Protein AF-A0A8S9YGP5-F1 (afdb_monomer_lite)

pLDDT: mean 83.68, std 12.13, range [40.38, 97.5]

Foldseek 3Di:
DVVVVVVVVVVVVVLVVLCVVVPPVDPDSDLQDEPDPDDDDPVVVVVVVVVCVVVVVVVVVVVVVVVVCCVPDCCV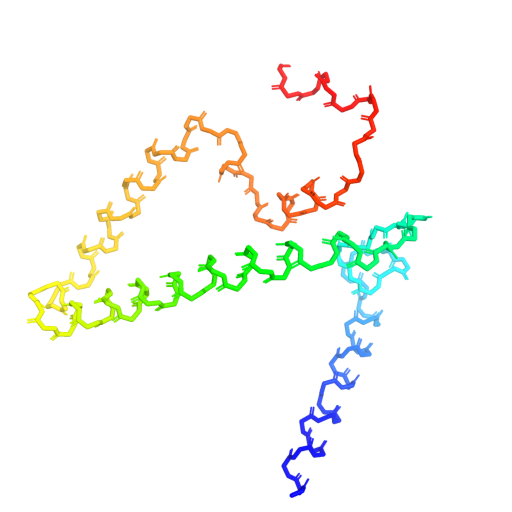VCVPVVVVVVVVVLCVVQVVPPLSPDDPSVSVNVVSYDDDPPPPPPPD

Organism: NCBI:txid59628

Radius of gyration: 21.07 Å; chains: 1; bounding box: 49×36×48 Å

InterPro domains:
  IPR001807 Chloride channel [PF00654] (3-113)
  IPR014743 Chloride channel, core [SSF81340] (2-117)

Sequence (124 aa):
MKTMFRSFFCAMVSAKVLHMLNPYGSDTMIMFSVDYKAQWDVVELFPLALLGGIFGTIFNRAYLYICHLRKSTWLGHHPVREVFVVATVTALVSSPHAYLRMNTSALIKLLVSPCSPVDDKSIW

Secondary structure (DSSP, 8-state):
-HHHHHHHHHHHHHHHHHHHH-TTSSS-SSTT-----PPPPHHHHHHHHHHHHHHHHHHHHHHHHHHHHHHHSGGGG-HHHHHHHHHHHHHHHHTT-HHHHS-HHHHHHHHHSPPPTTGGGS--

Structure (mmCIF, N/CA/C/O backbone):
data_AF-A0A8S9YGP5-F1
#
_entry.id   AF-A0A8S9YGP5-F1
#
loop_
_atom_site.group_PDB
_atom_site.id
_atom_site.type_symbol
_atom_site.label_atom_id
_atom_site.label_alt_id
_atom_site.label_comp_id
_atom_site.label_asym_id
_atom_site.label_entity_id
_atom_site.label_seq_id
_atom_site.pdbx_PDB_ins_code
_atom_site.Cartn_x
_atom_site.Cartn_y
_atom_site.Cartn_z
_atom_site.occupancy
_atom_site.B_iso_or_equiv
_atom_site.auth_seq_id
_atom_site.auth_comp_id
_atom_site.auth_asym_id
_atom_site.auth_atom_id
_atom_site.pdbx_PDB_model_num
ATOM 1 N N . MET A 1 1 ? 9.909 -21.670 19.335 1.00 62.31 1 MET A N 1
ATOM 2 C CA . MET A 1 1 ? 10.642 -22.186 18.149 1.00 62.31 1 MET A CA 1
ATOM 3 C C . MET A 1 1 ? 9.844 -23.184 17.306 1.00 62.31 1 MET A C 1
ATOM 5 O O . MET A 1 1 ? 9.923 -23.113 16.088 1.00 62.31 1 MET A O 1
ATOM 9 N N . LYS A 1 2 ? 9.024 -24.066 17.903 1.00 75.50 2 LYS A N 1
ATOM 10 C CA . LYS A 1 2 ? 8.215 -25.053 17.155 1.00 75.50 2 LYS A CA 1
ATOM 11 C C . LYS A 1 2 ? 7.227 -24.432 16.146 1.00 75.50 2 LYS A C 1
ATOM 13 O O . LYS A 1 2 ? 6.939 -25.042 15.125 1.00 75.50 2 LYS A O 1
ATOM 18 N N . THR A 1 3 ? 6.728 -23.223 16.409 1.00 90.75 3 THR A N 1
ATOM 19 C CA . THR A 1 3 ? 5.783 -22.501 15.538 1.00 90.75 3 THR A CA 1
ATOM 20 C C . THR A 1 3 ? 6.449 -21.862 14.316 1.00 90.75 3 THR A C 1
ATOM 22 O O . THR A 1 3 ? 5.956 -22.053 13.212 1.00 90.75 3 THR A O 1
ATOM 25 N N . MET A 1 4 ? 7.597 -21.188 14.478 1.00 93.94 4 MET A N 1
ATOM 26 C CA . MET A 1 4 ? 8.321 -20.563 13.356 1.00 93.94 4 MET A CA 1
ATOM 27 C C . MET A 1 4 ? 8.759 -21.585 12.305 1.00 93.94 4 MET A C 1
ATOM 29 O O . MET A 1 4 ? 8.589 -21.350 11.112 1.00 93.94 4 MET A O 1
ATOM 33 N N . PHE A 1 5 ? 9.248 -22.748 12.748 1.00 95.31 5 PHE A N 1
ATOM 34 C CA . PHE A 1 5 ? 9.656 -23.823 11.846 1.00 95.31 5 PHE A CA 1
ATOM 35 C C . PHE A 1 5 ? 8.470 -24.300 10.997 1.00 95.31 5 PHE A C 1
ATOM 37 O O . PHE A 1 5 ? 8.560 -24.311 9.779 1.00 95.31 5 PHE A O 1
ATOM 44 N N . ARG A 1 6 ? 7.307 -24.587 11.598 1.00 92.81 6 ARG A N 1
ATOM 45 C CA . ARG A 1 6 ? 6.117 -25.036 10.844 1.00 92.81 6 ARG A CA 1
ATOM 46 C C . ARG A 1 6 ? 5.684 -24.032 9.767 1.00 92.81 6 ARG A C 1
ATOM 48 O O . ARG A 1 6 ? 5.353 -24.458 8.663 1.00 92.81 6 ARG A O 1
ATOM 55 N N . SER A 1 7 ? 5.736 -22.729 10.054 1.00 96.19 7 SER A N 1
ATOM 56 C CA . SER A 1 7 ? 5.430 -21.691 9.059 1.00 96.19 7 SER A CA 1
ATOM 57 C C . SER A 1 7 ? 6.471 -21.625 7.941 1.00 96.19 7 SER A C 1
ATOM 59 O O . SER A 1 7 ? 6.096 -21.464 6.783 1.00 96.19 7 SER A O 1
ATOM 61 N N . PHE A 1 8 ? 7.756 -21.815 8.258 1.00 95.38 8 PHE A N 1
ATOM 62 C CA . PHE A 1 8 ? 8.822 -21.871 7.256 1.00 95.38 8 PHE A CA 1
ATOM 63 C C . PHE A 1 8 ? 8.636 -23.045 6.281 1.00 95.38 8 PHE A C 1
ATOM 65 O O . PHE A 1 8 ? 8.661 -22.838 5.070 1.00 95.38 8 PHE A O 1
ATOM 72 N N . PHE A 1 9 ? 8.362 -24.257 6.785 1.00 95.44 9 PHE A N 1
ATOM 73 C CA . PHE A 1 9 ? 8.103 -25.417 5.915 1.00 95.44 9 PHE A CA 1
ATOM 74 C C . PHE A 1 9 ? 6.857 -25.223 5.062 1.00 95.44 9 PHE A C 1
ATOM 76 O O . PHE A 1 9 ? 6.884 -25.523 3.872 1.00 95.44 9 PHE A O 1
ATOM 83 N N . CYS A 1 10 ? 5.786 -24.682 5.642 1.00 95.25 10 CYS A N 1
ATOM 84 C CA . CYS A 1 10 ? 4.573 -24.375 4.894 1.00 95.25 10 CYS A CA 1
ATOM 85 C C . CYS A 1 10 ? 4.855 -23.395 3.739 1.00 95.25 10 CYS A C 1
ATOM 87 O O . CYS A 1 10 ? 4.472 -23.660 2.599 1.00 95.25 10 CYS A O 1
ATOM 89 N N . ALA A 1 11 ? 5.591 -22.310 4.006 1.00 95.88 11 ALA A N 1
ATOM 90 C CA . ALA A 1 11 ? 5.963 -21.329 2.988 1.00 95.88 11 ALA A CA 1
ATOM 91 C C . ALA A 1 11 ? 6.847 -21.938 1.886 1.00 95.88 11 ALA A C 1
ATOM 93 O O . ALA A 1 11 ? 6.598 -21.707 0.703 1.00 95.88 11 ALA A O 1
ATOM 94 N N . MET A 1 12 ? 7.834 -22.761 2.257 1.00 96.12 12 MET A N 1
ATOM 95 C CA . MET A 1 12 ? 8.718 -23.435 1.302 1.00 96.12 12 MET A CA 1
ATOM 96 C C . MET A 1 12 ? 7.948 -24.393 0.385 1.00 96.12 12 MET A C 1
ATOM 98 O O . MET A 1 12 ? 8.156 -24.385 -0.829 1.00 96.12 12 MET A O 1
ATOM 102 N N . VAL A 1 13 ? 7.035 -25.191 0.948 1.00 96.19 13 VAL A N 1
ATOM 103 C CA . VAL A 1 13 ? 6.190 -26.111 0.174 1.00 96.19 13 VAL A CA 1
ATOM 104 C C . VAL A 1 13 ? 5.263 -25.331 -0.759 1.00 96.19 13 VAL A C 1
ATOM 106 O O . VAL A 1 13 ? 5.214 -25.643 -1.945 1.00 96.19 13 VAL A O 1
ATOM 109 N N . SER A 1 14 ? 4.601 -24.279 -0.268 1.00 93.94 14 SER A N 1
ATOM 110 C CA . SER A 1 14 ? 3.735 -23.414 -1.085 1.00 93.94 14 SER A CA 1
ATOM 111 C C . SER A 1 14 ? 4.481 -22.814 -2.284 1.00 93.94 14 SER A C 1
ATOM 113 O O . SER A 1 14 ? 4.014 -22.913 -3.419 1.00 93.94 14 SER A O 1
ATOM 115 N N . ALA A 1 15 ? 5.691 -22.286 -2.065 1.00 92.12 15 ALA A N 1
ATOM 116 C CA . ALA A 1 15 ? 6.519 -21.728 -3.135 1.00 92.12 15 ALA A CA 1
ATOM 117 C C . ALA A 1 15 ? 6.896 -22.777 -4.196 1.00 92.12 15 ALA A C 1
ATOM 119 O O . ALA A 1 15 ? 6.859 -22.497 -5.395 1.00 92.12 15 ALA A O 1
ATOM 120 N N . LYS A 1 16 ? 7.227 -24.007 -3.779 1.00 90.56 16 LYS A N 1
ATOM 121 C CA . LYS A 1 16 ? 7.541 -25.099 -4.713 1.00 90.56 16 LYS A CA 1
ATOM 122 C C . LYS A 1 16 ? 6.322 -25.557 -5.503 1.00 90.56 16 LYS A C 1
ATOM 124 O O . LYS A 1 16 ? 6.441 -25.752 -6.708 1.00 90.56 16 LYS A O 1
ATOM 129 N N . VAL A 1 17 ? 5.164 -25.677 -4.856 1.00 92.69 17 VAL A N 1
ATOM 130 C CA . VAL A 1 17 ? 3.905 -26.015 -5.534 1.00 92.69 17 VAL A CA 1
ATOM 131 C C . VAL A 1 17 ? 3.554 -24.949 -6.572 1.00 92.69 17 VAL A C 1
ATOM 133 O O . VAL A 1 17 ? 3.242 -25.294 -7.707 1.00 92.69 17 VAL A O 1
ATOM 136 N N . LEU A 1 18 ? 3.680 -23.663 -6.234 1.00 89.94 18 LEU A N 1
ATOM 137 C CA . LEU A 1 18 ? 3.418 -22.570 -7.174 1.00 89.94 18 LEU A CA 1
ATOM 138 C C . LEU A 1 18 ? 4.345 -22.625 -8.398 1.00 89.94 18 LEU A C 1
ATOM 140 O O . LEU A 1 18 ? 3.890 -22.440 -9.524 1.00 89.94 18 LEU A O 1
ATOM 144 N N . HIS A 1 19 ? 5.625 -22.938 -8.185 1.00 85.94 19 HIS A N 1
ATOM 145 C CA . HIS A 1 19 ? 6.584 -23.121 -9.274 1.00 85.94 19 HIS A CA 1
ATOM 146 C C . HIS A 1 19 ? 6.254 -24.337 -10.153 1.00 85.94 19 HIS A C 1
ATOM 148 O O . HIS A 1 19 ? 6.465 -24.292 -11.359 1.00 85.94 19 HIS A O 1
ATOM 154 N N . MET A 1 20 ? 5.737 -25.425 -9.573 1.00 88.19 20 MET A N 1
ATOM 155 C CA . MET A 1 20 ?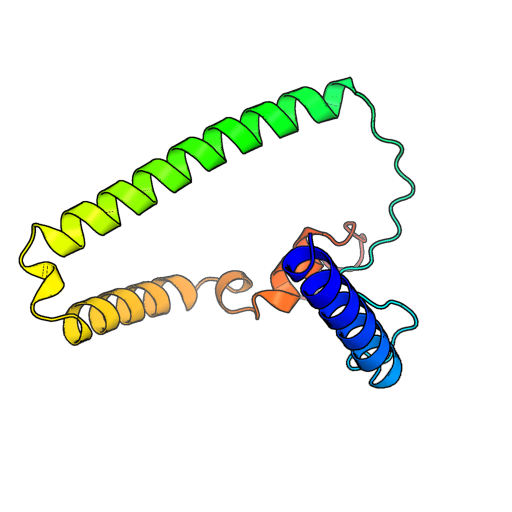 5.312 -26.606 -10.337 1.00 88.19 20 MET A CA 1
ATOM 156 C C . MET A 1 20 ? 4.060 -26.342 -11.176 1.00 88.19 20 MET A C 1
ATOM 158 O O . MET A 1 20 ? 3.962 -26.845 -12.289 1.00 88.19 20 MET A O 1
ATOM 162 N N . LEU A 1 21 ? 3.110 -25.559 -10.655 1.00 89.12 21 LEU A N 1
ATOM 163 C CA . LEU A 1 21 ? 1.876 -25.216 -11.367 1.00 89.12 21 LEU A CA 1
ATOM 164 C C . LEU A 1 21 ? 2.102 -24.222 -12.517 1.00 89.12 21 LEU A C 1
ATOM 166 O O . LEU A 1 21 ? 1.251 -24.138 -13.395 1.00 89.12 21 LEU A O 1
ATOM 170 N N . ASN A 1 22 ? 3.211 -23.472 -12.493 1.00 84.75 22 ASN A N 1
ATOM 171 C CA . ASN A 1 22 ? 3.577 -22.430 -13.458 1.00 84.75 22 ASN A CA 1
ATOM 172 C C . ASN A 1 22 ? 2.372 -21.611 -13.982 1.00 84.75 22 ASN A C 1
ATOM 174 O O . ASN A 1 22 ? 2.088 -21.617 -15.182 1.00 84.75 22 ASN A O 1
ATOM 178 N N . PRO A 1 23 ? 1.644 -20.889 -13.108 1.00 78.56 23 PRO A N 1
ATOM 179 C CA . PRO A 1 23 ? 0.410 -20.199 -13.496 1.00 78.56 23 PRO A CA 1
ATOM 180 C C . PRO A 1 23 ? 0.619 -19.074 -14.523 1.00 78.56 23 PRO A C 1
ATOM 182 O O . PRO A 1 23 ? -0.354 -18.593 -15.098 1.00 78.56 23 PRO A O 1
ATOM 185 N N . TYR A 1 24 ? 1.865 -18.644 -14.747 1.00 75.38 24 TYR A N 1
ATOM 186 C CA . TYR A 1 24 ? 2.211 -17.546 -15.652 1.00 75.38 24 TYR A CA 1
ATOM 187 C C . TYR A 1 24 ? 2.875 -18.012 -16.954 1.00 75.38 24 TYR A C 1
ATOM 189 O O . TYR A 1 24 ? 3.078 -17.192 -17.847 1.00 75.38 24 TYR A O 1
ATOM 197 N N . GLY A 1 25 ? 3.204 -19.303 -17.081 1.00 70.12 25 GLY A N 1
ATOM 198 C CA . GLY A 1 25 ? 3.871 -19.850 -18.265 1.00 70.12 25 GLY A CA 1
ATOM 199 C C . GLY A 1 25 ? 5.282 -19.297 -18.509 1.00 70.12 25 GLY A C 1
ATOM 200 O O . GLY A 1 25 ? 5.800 -19.444 -19.611 1.00 70.12 25 GLY A O 1
ATOM 201 N N . SER A 1 26 ? 5.898 -18.655 -17.513 1.00 67.50 26 SER A N 1
ATOM 202 C CA . SER A 1 26 ? 7.237 -18.061 -17.585 1.00 67.50 26 SER A CA 1
ATOM 203 C C . SER A 1 26 ? 8.229 -18.834 -16.712 1.00 67.50 26 SER A C 1
ATOM 205 O O . SER A 1 26 ? 7.841 -19.459 -15.731 1.00 67.50 26 SER A O 1
ATOM 207 N N . ASP A 1 27 ? 9.528 -18.747 -17.014 1.00 67.81 27 ASP A N 1
ATOM 208 C CA . ASP A 1 27 ? 10.604 -19.310 -16.170 1.00 67.81 27 ASP A CA 1
ATOM 209 C C . ASP A 1 27 ? 10.821 -18.526 -14.856 1.00 67.81 27 ASP A C 1
ATOM 211 O O . ASP A 1 27 ? 11.720 -18.814 -14.065 1.00 67.81 27 ASP A O 1
ATOM 215 N N . THR A 1 28 ? 9.995 -17.511 -14.601 1.00 67.19 28 THR A N 1
ATOM 216 C CA . THR A 1 28 ? 10.072 -16.631 -13.435 1.00 67.19 28 THR A CA 1
ATOM 217 C C . THR A 1 28 ? 8.943 -16.937 -12.451 1.00 67.19 28 THR A C 1
ATOM 219 O O . THR A 1 28 ? 7.763 -16.905 -12.786 1.00 67.19 28 THR A O 1
ATOM 222 N N . MET A 1 29 ? 9.302 -17.201 -11.189 1.00 67.69 29 MET A N 1
ATOM 223 C CA . MET A 1 29 ? 8.355 -17.571 -10.119 1.00 67.69 29 MET A CA 1
ATOM 224 C C . MET A 1 29 ? 7.411 -16.418 -9.706 1.00 67.69 29 MET A C 1
ATOM 226 O O . MET A 1 29 ? 6.416 -16.645 -9.019 1.00 67.69 29 MET A O 1
ATOM 230 N N . ILE A 1 30 ? 7.709 -15.177 -10.107 1.00 78.44 30 ILE A N 1
ATOM 231 C CA . ILE A 1 30 ? 6.968 -13.964 -9.734 1.00 78.44 30 ILE A CA 1
ATOM 232 C C . ILE A 1 30 ? 6.441 -13.222 -10.968 1.00 78.44 30 ILE A C 1
ATOM 234 O O . ILE A 1 30 ? 7.154 -13.020 -11.945 1.00 78.44 30 ILE A O 1
ATOM 238 N N . MET A 1 31 ? 5.201 -12.729 -10.882 1.00 75.56 31 MET A N 1
ATOM 239 C CA . MET A 1 31 ? 4.517 -12.023 -11.979 1.00 75.56 31 MET A CA 1
ATOM 240 C C . MET A 1 31 ? 5.175 -10.681 -12.372 1.00 75.56 31 MET A C 1
ATOM 242 O O . MET A 1 31 ? 4.906 -10.143 -13.444 1.00 75.56 31 MET A O 1
ATOM 246 N N . PHE A 1 32 ? 6.033 -10.143 -11.501 1.00 77.06 32 PHE A N 1
ATOM 247 C CA . PHE A 1 32 ? 6.663 -8.824 -11.615 1.00 77.06 32 PHE A CA 1
ATOM 248 C C . PHE A 1 32 ? 8.185 -8.902 -11.795 1.00 77.06 32 PHE A C 1
ATOM 250 O O . PHE A 1 32 ? 8.903 -8.017 -11.338 1.00 77.06 32 PHE A O 1
ATOM 257 N N . SER A 1 33 ? 8.702 -9.976 -12.396 1.00 75.75 33 SER A N 1
ATOM 258 C CA . SER A 1 33 ? 10.139 -10.073 -12.667 1.00 75.75 33 SER A CA 1
ATOM 259 C C . SER A 1 33 ? 10.558 -9.011 -13.685 1.00 75.75 33 SER A C 1
ATOM 261 O O . SER A 1 33 ? 10.048 -9.003 -14.804 1.00 75.75 33 SER A O 1
ATOM 263 N N . VAL A 1 34 ? 11.485 -8.136 -13.298 1.00 74.88 34 VAL A N 1
ATOM 264 C CA . VAL A 1 34 ? 12.094 -7.129 -14.173 1.00 74.88 34 VAL A CA 1
ATOM 265 C C . VAL A 1 34 ? 13.607 -7.245 -14.053 1.00 74.88 34 VAL A C 1
ATOM 267 O O . VAL A 1 34 ? 14.155 -7.180 -12.952 1.00 74.88 34 VAL A O 1
ATOM 270 N N . ASP A 1 35 ? 14.277 -7.421 -15.190 1.00 71.19 35 ASP A N 1
ATOM 271 C CA . ASP A 1 35 ? 15.735 -7.501 -15.271 1.00 71.19 35 ASP A CA 1
ATOM 272 C C . ASP A 1 35 ? 16.357 -6.105 -15.144 1.00 71.19 35 ASP A C 1
ATOM 274 O O . ASP A 1 35 ? 16.707 -5.445 -16.127 1.00 71.19 35 ASP A O 1
ATOM 278 N N . TYR A 1 36 ? 16.488 -5.632 -13.907 1.00 66.75 36 TYR A N 1
ATOM 279 C CA . TYR A 1 36 ? 17.188 -4.388 -13.610 1.00 66.75 36 TYR A CA 1
ATOM 280 C C . TYR A 1 36 ? 18.704 -4.598 -13.671 1.00 66.75 36 TYR A C 1
ATOM 282 O O . TYR A 1 36 ? 19.284 -5.290 -12.840 1.00 66.75 36 TYR A O 1
ATOM 290 N N . LYS A 1 37 ? 19.365 -3.950 -14.636 1.00 68.38 37 LYS A N 1
ATOM 291 C CA . LYS A 1 37 ? 20.839 -3.878 -14.722 1.00 68.38 37 LYS A CA 1
ATOM 292 C C . LYS A 1 37 ? 21.434 -2.649 -14.014 1.00 68.38 37 LYS A C 1
ATOM 294 O O . LYS A 1 37 ? 22.623 -2.386 -14.154 1.00 68.38 37 LYS A O 1
ATOM 299 N N . ALA A 1 38 ? 20.616 -1.881 -13.291 1.00 71.56 38 ALA A N 1
ATOM 300 C CA . ALA A 1 38 ? 21.044 -0.680 -12.579 1.00 71.56 38 ALA A CA 1
ATOM 301 C C . ALA A 1 38 ? 21.585 -1.032 -11.184 1.00 71.56 38 ALA A C 1
ATOM 303 O O . ALA A 1 38 ? 20.923 -1.725 -10.412 1.00 71.56 38 ALA A O 1
ATOM 304 N N . GLN A 1 39 ? 22.784 -0.544 -10.866 1.00 76.75 39 GLN A N 1
ATOM 305 C CA . GLN A 1 39 ? 23.391 -0.674 -9.544 1.00 76.75 39 GLN A CA 1
ATOM 306 C C . GLN A 1 39 ? 22.913 0.485 -8.660 1.00 76.75 39 GLN A C 1
ATOM 308 O O . GLN A 1 39 ? 23.071 1.641 -9.040 1.00 76.75 39 GLN A O 1
ATOM 313 N N . TRP A 1 40 ? 22.332 0.177 -7.498 1.00 80.00 40 TRP A N 1
ATOM 314 C CA . TRP A 1 40 ? 21.835 1.184 -6.556 1.00 80.00 40 TRP A CA 1
ATOM 315 C C . TRP A 1 40 ? 22.988 1.917 -5.874 1.00 80.00 40 TRP A C 1
ATOM 317 O O . TRP A 1 40 ? 23.886 1.275 -5.324 1.00 80.00 40 TRP A O 1
ATOM 327 N N . ASP A 1 41 ? 22.916 3.245 -5.845 1.00 82.88 41 ASP A N 1
ATOM 328 C CA . ASP A 1 41 ? 23.780 4.059 -4.997 1.00 82.88 41 ASP A CA 1
ATOM 329 C C . ASP A 1 41 ? 23.092 4.337 -3.648 1.00 82.88 41 ASP A C 1
ATOM 331 O O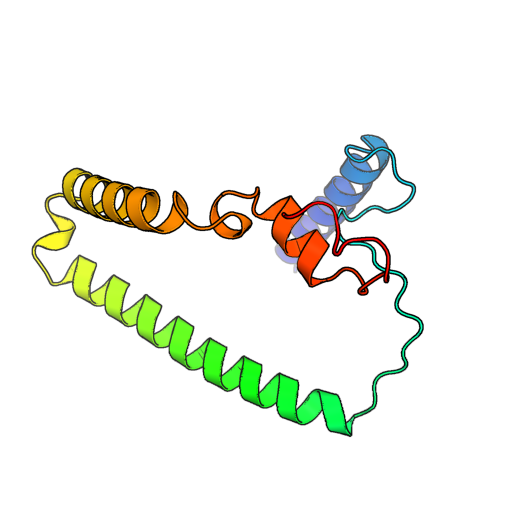 . ASP A 1 41 ? 21.880 4.565 -3.562 1.00 82.88 41 ASP A O 1
ATOM 335 N N . VAL A 1 42 ? 23.866 4.328 -2.563 1.00 82.12 42 VAL A N 1
ATOM 336 C CA . VAL A 1 42 ? 23.370 4.543 -1.192 1.00 82.12 42 VAL A CA 1
ATOM 337 C C . VAL A 1 42 ? 22.747 5.931 -1.013 1.00 82.12 42 VAL A C 1
ATOM 339 O O . VAL A 1 42 ? 21.882 6.118 -0.153 1.00 82.12 42 VAL A O 1
ATOM 342 N N . VAL A 1 43 ? 23.148 6.886 -1.856 1.00 86.19 43 VAL A N 1
ATOM 343 C CA . VAL A 1 43 ? 22.620 8.254 -1.892 1.00 86.19 43 VAL A CA 1
ATOM 344 C C . VAL A 1 43 ? 21.152 8.291 -2.331 1.00 86.19 43 VAL A C 1
ATOM 346 O O . VAL A 1 43 ? 20.407 9.135 -1.840 1.00 86.19 43 VAL A O 1
ATOM 349 N N . GLU A 1 44 ? 20.700 7.367 -3.184 1.00 86.69 44 GLU A N 1
ATOM 350 C CA . GLU A 1 44 ? 19.298 7.288 -3.631 1.00 86.69 44 GLU A CA 1
ATOM 351 C C . GLU A 1 44 ? 18.416 6.499 -2.655 1.00 86.69 44 GLU A C 1
ATOM 353 O O . GLU A 1 44 ? 17.230 6.797 -2.485 1.00 86.69 44 GLU A O 1
ATOM 358 N N . LEU A 1 45 ? 18.995 5.525 -1.946 1.00 88.31 45 LEU A N 1
ATOM 359 C CA . LEU A 1 45 ? 18.259 4.705 -0.983 1.00 88.31 45 LEU A CA 1
ATOM 360 C C . LEU A 1 45 ? 17.764 5.525 0.218 1.00 88.31 45 LEU A C 1
ATOM 362 O O . LEU A 1 45 ? 16.650 5.312 0.699 1.00 88.31 45 LEU A O 1
ATOM 366 N N . PHE A 1 46 ? 18.572 6.475 0.696 1.00 90.88 46 PHE A N 1
ATOM 367 C CA . PHE A 1 46 ? 18.233 7.304 1.853 1.00 90.88 46 PHE A CA 1
ATOM 368 C C . PHE A 1 46 ? 16.966 8.168 1.659 1.00 90.88 46 PHE A C 1
ATOM 370 O O . PHE A 1 46 ? 16.054 8.061 2.486 1.00 90.88 46 PHE A O 1
ATOM 377 N N . PRO A 1 47 ? 16.830 8.988 0.594 1.00 90.25 47 PRO A N 1
ATOM 378 C CA . PRO A 1 47 ? 15.621 9.777 0.374 1.00 90.25 47 PRO A CA 1
ATOM 379 C C . PRO A 1 47 ? 14.398 8.898 0.096 1.00 90.25 47 PRO A C 1
ATOM 381 O O . PRO A 1 47 ? 13.314 9.213 0.587 1.00 90.25 47 PRO A O 1
ATOM 384 N N . LEU A 1 48 ? 14.552 7.774 -0.612 1.00 90.81 48 LEU A N 1
ATOM 385 C CA . LEU A 1 48 ? 13.445 6.841 -0.849 1.00 90.81 48 LEU A CA 1
ATOM 386 C C . LEU A 1 48 ? 12.947 6.200 0.450 1.00 90.81 48 LEU A C 1
ATOM 388 O O . LEU A 1 48 ? 11.737 6.128 0.673 1.00 90.81 48 LEU A O 1
ATOM 392 N N . ALA A 1 49 ? 13.856 5.794 1.338 1.00 91.88 49 ALA A N 1
ATOM 393 C CA . ALA A 1 49 ? 13.500 5.250 2.645 1.00 91.88 49 ALA A CA 1
ATOM 394 C C . ALA A 1 49 ? 12.816 6.300 3.535 1.00 91.88 49 ALA A C 1
ATOM 396 O O . ALA A 1 49 ? 11.819 5.993 4.193 1.00 91.88 49 ALA A O 1
ATOM 397 N N . LEU A 1 50 ? 13.308 7.545 3.531 1.00 95.00 50 LEU A N 1
ATOM 398 C CA . LEU A 1 50 ? 12.721 8.632 4.313 1.00 95.00 50 LEU A CA 1
ATOM 399 C C . LEU A 1 50 ? 11.314 8.987 3.817 1.00 95.00 50 LEU A C 1
ATOM 401 O O . LEU A 1 50 ? 10.378 9.043 4.616 1.00 95.00 50 LEU A O 1
ATOM 405 N N . LEU A 1 51 ? 11.146 9.180 2.506 1.00 95.50 51 LEU A N 1
ATOM 406 C CA . LEU A 1 51 ? 9.842 9.465 1.908 1.00 95.50 51 LEU A CA 1
ATOM 407 C C . LEU A 1 51 ? 8.876 8.301 2.142 1.00 95.50 51 LEU A C 1
ATOM 409 O O . LEU A 1 51 ? 7.770 8.523 2.633 1.00 95.50 51 LEU A O 1
ATOM 413 N N . GLY A 1 52 ? 9.307 7.062 1.893 1.00 94.81 52 GLY A N 1
ATOM 414 C CA . GLY A 1 52 ? 8.505 5.866 2.158 1.00 94.81 52 GLY A CA 1
ATOM 415 C C . GLY A 1 52 ? 8.072 5.754 3.623 1.00 94.81 52 GLY A C 1
ATOM 416 O O . GLY A 1 52 ? 6.914 5.445 3.904 1.00 94.81 52 GLY A O 1
ATOM 417 N N . GLY A 1 53 ? 8.961 6.083 4.564 1.00 95.38 53 GLY A N 1
ATOM 418 C CA . GLY A 1 53 ? 8.653 6.119 5.993 1.00 95.38 53 GLY A CA 1
ATOM 419 C C . GLY A 1 53 ? 7.643 7.208 6.367 1.00 95.38 53 GLY A C 1
ATOM 420 O O . GLY A 1 53 ? 6.679 6.939 7.090 1.00 95.38 53 GLY A O 1
ATOM 421 N N . ILE A 1 54 ? 7.808 8.430 5.853 1.00 97.12 54 ILE A N 1
ATOM 422 C CA . ILE A 1 54 ? 6.878 9.542 6.110 1.00 97.12 54 ILE A CA 1
ATOM 423 C C . ILE A 1 54 ? 5.494 9.218 5.534 1.00 97.12 54 ILE A C 1
ATOM 425 O O . ILE A 1 54 ? 4.498 9.272 6.257 1.00 97.12 54 ILE A O 1
ATOM 429 N N . PHE A 1 55 ? 5.417 8.798 4.270 1.00 97.06 55 PHE A N 1
ATOM 430 C CA . PHE A 1 55 ? 4.148 8.405 3.654 1.00 97.06 55 PHE A CA 1
ATOM 431 C C . PHE A 1 55 ? 3.508 7.211 4.375 1.00 97.06 55 PHE A C 1
ATOM 433 O O . PHE A 1 55 ? 2.308 7.241 4.651 1.00 97.06 55 PHE A O 1
ATOM 440 N N . GLY A 1 56 ? 4.293 6.199 4.757 1.00 96.31 56 GLY A N 1
ATOM 441 C CA . GLY A 1 56 ? 3.799 5.025 5.479 1.00 96.31 56 GLY A CA 1
ATOM 442 C C . GLY A 1 56 ? 3.245 5.356 6.868 1.00 96.31 56 GLY A C 1
ATOM 443 O O . GLY A 1 56 ? 2.181 4.860 7.246 1.00 96.31 56 GLY A O 1
ATOM 444 N N . THR A 1 57 ? 3.913 6.233 7.622 1.00 97.25 57 THR A N 1
ATOM 445 C CA . THR A 1 57 ? 3.435 6.662 8.950 1.00 97.25 57 THR A CA 1
ATOM 446 C C . THR A 1 57 ? 2.158 7.495 8.858 1.00 97.25 57 THR A C 1
ATOM 448 O O . THR A 1 57 ? 1.219 7.248 9.623 1.00 97.25 57 THR A O 1
ATOM 451 N N . ILE A 1 58 ? 2.080 8.425 7.900 1.00 97.50 58 ILE A N 1
ATOM 452 C CA . ILE A 1 58 ? 0.870 9.216 7.639 1.00 97.50 58 ILE A CA 1
ATOM 453 C C . ILE A 1 58 ? -0.286 8.293 7.238 1.00 97.50 58 ILE A C 1
ATOM 455 O O . ILE A 1 58 ? -1.373 8.389 7.815 1.00 97.50 58 ILE A O 1
ATOM 459 N N . PHE A 1 59 ? -0.046 7.357 6.315 1.00 96.69 59 PHE A N 1
ATOM 460 C CA . PHE A 1 59 ? -1.053 6.405 5.850 1.00 96.69 59 PHE A CA 1
ATOM 461 C C . PHE A 1 59 ? -1.583 5.528 6.990 1.00 96.69 59 PHE A C 1
ATOM 463 O O . PHE A 1 59 ? -2.796 5.411 7.174 1.00 96.69 59 PHE A O 1
ATOM 470 N N . ASN A 1 60 ? -0.693 4.969 7.814 1.00 96.69 60 ASN A N 1
ATOM 471 C CA . ASN A 1 60 ? -1.104 4.135 8.940 1.00 96.69 60 ASN A CA 1
ATOM 472 C C . ASN A 1 60 ? -1.898 4.934 9.988 1.00 96.69 60 ASN A C 1
ATOM 474 O O . ASN A 1 60 ? -2.903 4.452 10.512 1.00 96.69 60 ASN A O 1
ATOM 478 N N . ARG A 1 61 ? -1.501 6.183 10.271 1.00 97.00 61 ARG A N 1
ATOM 479 C CA . ARG A 1 61 ? -2.238 7.043 11.208 1.00 97.00 61 ARG A CA 1
ATOM 480 C C . ARG A 1 61 ? -3.625 7.408 10.679 1.00 97.00 61 ARG A C 1
ATOM 482 O O . ARG A 1 61 ? -4.583 7.371 11.449 1.00 97.00 61 ARG A O 1
ATOM 489 N N . ALA A 1 62 ? -3.745 7.706 9.386 1.00 96.50 62 ALA A N 1
ATOM 490 C CA . ALA A 1 62 ? -5.030 7.954 8.738 1.00 96.50 62 ALA A CA 1
ATOM 491 C C . ALA A 1 62 ? -5.934 6.710 8.783 1.00 96.50 62 ALA A C 1
ATOM 493 O O . ALA A 1 62 ? -7.104 6.813 9.153 1.00 96.50 62 ALA A O 1
ATOM 494 N N . TYR A 1 63 ? -5.386 5.525 8.501 1.00 94.75 63 TYR A N 1
ATOM 495 C CA . TYR A 1 63 ? -6.122 4.263 8.597 1.00 94.75 63 TYR A CA 1
ATOM 496 C C . TYR A 1 63 ? -6.656 4.010 10.015 1.00 94.75 63 TYR A C 1
ATOM 498 O O . TYR A 1 63 ? -7.841 3.726 10.199 1.00 94.75 63 TYR A O 1
ATOM 506 N N . LEU A 1 64 ? -5.811 4.176 11.038 1.00 95.62 64 LEU A N 1
ATOM 507 C CA . LEU A 1 64 ? -6.224 4.030 12.437 1.00 95.62 64 LEU A CA 1
ATOM 508 C C . LEU A 1 64 ? -7.282 5.063 12.841 1.00 95.62 64 LEU A C 1
ATOM 510 O O . LEU A 1 64 ? -8.222 4.723 13.561 1.00 95.62 64 LEU A O 1
ATOM 514 N N . TYR A 1 65 ? -7.164 6.299 12.354 1.00 94.56 65 TYR A N 1
ATOM 515 C CA . TYR A 1 65 ? -8.160 7.341 12.584 1.00 94.56 65 TYR A CA 1
ATOM 516 C C . TYR A 1 65 ? -9.525 6.963 11.993 1.00 94.56 65 TYR A C 1
ATOM 518 O O . TYR A 1 65 ? -10.532 7.043 12.696 1.00 94.56 65 TYR A O 1
ATOM 526 N N . ILE A 1 66 ? -9.568 6.449 10.759 1.00 90.44 66 ILE A N 1
ATOM 527 C CA . ILE A 1 66 ? -10.805 5.950 10.133 1.00 90.44 66 ILE A CA 1
ATOM 528 C C . ILE A 1 66 ? -11.384 4.774 10.930 1.00 90.44 66 ILE A C 1
ATOM 530 O O . ILE A 1 66 ? -12.584 4.746 11.199 1.00 90.44 66 ILE A O 1
ATOM 534 N N . CYS A 1 67 ? -10.551 3.826 11.367 1.00 90.94 67 CYS A N 1
ATOM 535 C CA . CYS A 1 67 ? -10.988 2.718 12.221 1.00 90.94 67 CYS A CA 1
ATOM 536 C C . CYS A 1 67 ? -11.611 3.208 13.537 1.00 90.94 67 CYS A C 1
ATOM 538 O O . CYS A 1 67 ? -12.611 2.649 13.992 1.00 90.94 67 CYS A O 1
ATOM 540 N N . HIS A 1 68 ? -11.043 4.251 14.144 1.00 91.62 68 HIS A N 1
ATOM 541 C CA . HIS A 1 68 ? -11.587 4.859 15.354 1.00 91.62 68 HIS A CA 1
ATOM 542 C C . HIS A 1 68 ? -12.914 5.580 15.081 1.00 91.62 68 HIS A C 1
ATOM 544 O O . HIS A 1 68 ? -13.877 5.390 15.826 1.00 91.62 68 HIS A O 1
ATOM 550 N N . LEU A 1 69 ? -13.003 6.348 13.990 1.00 87.25 69 LEU A N 1
ATOM 551 C CA . LEU A 1 69 ? -14.249 6.986 13.558 1.00 87.25 69 LEU A CA 1
ATOM 552 C C . LEU A 1 69 ? -15.353 5.951 13.308 1.00 87.25 69 LEU A C 1
ATOM 554 O O . LEU A 1 69 ? -16.450 6.092 13.836 1.00 87.25 69 LEU A O 1
ATOM 558 N N . ARG A 1 70 ? -15.063 4.847 12.612 1.00 86.75 70 ARG A N 1
ATOM 559 C CA . ARG A 1 70 ? -16.053 3.778 12.373 1.00 86.75 70 ARG A CA 1
ATOM 560 C C . ARG A 1 70 ? -16.582 3.138 13.660 1.00 86.75 70 ARG A C 1
ATOM 562 O O . ARG A 1 70 ? -17.717 2.674 13.666 1.00 86.75 70 ARG A O 1
ATOM 569 N N . LYS A 1 71 ? -15.788 3.115 14.737 1.00 84.88 71 LYS A N 1
ATOM 570 C CA . LYS A 1 71 ? -16.208 2.603 16.054 1.00 84.88 71 LYS A CA 1
ATOM 571 C C . LYS A 1 71 ? -16.972 3.629 16.896 1.00 84.88 71 LYS A C 1
ATOM 573 O O . LYS A 1 71 ? -17.828 3.233 17.676 1.00 84.88 71 LYS A O 1
ATOM 578 N N . SER A 1 72 ? -16.636 4.912 16.778 1.00 81.44 72 SER A N 1
ATOM 579 C CA . SER A 1 72 ? -17.207 5.990 17.599 1.00 81.44 72 SER A CA 1
ATOM 580 C C . SER A 1 72 ? -18.477 6.600 16.988 1.00 81.44 72 SER A C 1
ATOM 582 O O . SER A 1 72 ? -19.367 7.057 17.698 1.00 81.44 72 SER A O 1
ATOM 584 N N . THR A 1 73 ? -18.583 6.606 15.659 1.00 80.62 73 THR A N 1
ATOM 585 C CA . THR A 1 73 ? -19.647 7.296 14.920 1.00 80.62 73 THR A CA 1
ATOM 586 C C . THR A 1 73 ? -20.730 6.330 14.423 1.00 80.62 73 THR A C 1
ATOM 588 O O . THR A 1 73 ? -20.515 5.127 14.287 1.00 80.62 73 THR A O 1
ATOM 591 N N . TRP A 1 74 ? -21.896 6.874 14.056 1.00 63.47 74 TRP A N 1
ATOM 592 C CA . TRP A 1 74 ? -23.039 6.137 13.491 1.00 63.47 74 TRP A CA 1
ATOM 593 C C . TRP A 1 74 ? -22.737 5.388 12.173 1.00 63.47 74 TRP A C 1
ATOM 595 O O . TRP A 1 74 ? -23.522 4.539 11.756 1.00 63.47 74 TRP A O 1
ATOM 605 N N . LEU A 1 75 ? -21.579 5.635 11.542 1.00 64.75 75 LEU A N 1
ATOM 606 C CA . LEU A 1 75 ? -21.108 4.899 10.360 1.00 64.75 75 LEU A CA 1
ATOM 607 C C . LEU A 1 75 ? -21.034 3.380 10.604 1.00 64.75 75 LEU A C 1
ATOM 609 O O . LEU A 1 75 ? -21.299 2.602 9.692 1.00 64.75 75 LEU A O 1
ATOM 613 N N . GLY A 1 76 ? -20.765 2.938 11.839 1.00 64.06 76 GLY A N 1
ATOM 614 C CA . GLY A 1 76 ? -20.764 1.514 12.186 1.00 64.06 76 GLY A CA 1
ATOM 615 C C . GLY A 1 76 ? -22.148 0.850 12.182 1.00 64.06 76 GLY A C 1
ATOM 616 O O . GLY A 1 76 ? -22.235 -0.374 12.113 1.00 64.06 76 GLY A O 1
ATOM 617 N N . HIS A 1 77 ? -23.236 1.625 12.239 1.00 76.38 77 HIS A N 1
ATOM 618 C CA . HIS A 1 77 ? -24.587 1.075 12.363 1.00 76.38 77 HIS A CA 1
ATOM 619 C C . HIS A 1 77 ? -25.142 0.567 11.022 1.00 76.38 77 HIS A C 1
ATOM 621 O O . HIS A 1 77 ? -25.962 -0.350 11.007 1.00 76.38 77 HIS A O 1
ATOM 627 N N . HIS A 1 78 ? -24.708 1.133 9.886 1.00 83.00 78 HIS A N 1
ATOM 628 C CA . HIS A 1 78 ? -25.215 0.805 8.543 1.00 83.00 78 HIS A CA 1
ATOM 629 C C . HIS A 1 78 ? -24.075 0.546 7.530 1.00 83.00 78 HIS A C 1
ATOM 631 O O . HIS A 1 78 ? -23.920 1.303 6.565 1.00 83.00 78 HIS A O 1
ATOM 637 N N . PRO A 1 79 ? -23.308 -0.552 7.684 1.00 82.75 79 PRO A N 1
ATOM 638 C CA . PRO A 1 79 ? -22.127 -0.828 6.857 1.00 82.75 79 PRO A CA 1
ATOM 639 C C . PRO A 1 79 ? -22.449 -0.990 5.362 1.00 82.75 79 PRO A C 1
ATOM 641 O O . PRO A 1 79 ? -21.648 -0.624 4.509 1.00 82.75 79 PRO A O 1
ATOM 644 N N . VAL A 1 80 ? -23.638 -1.496 5.019 1.00 88.56 80 VAL A N 1
ATOM 645 C CA . VAL A 1 80 ? -24.035 -1.729 3.618 1.00 88.56 80 VAL A CA 1
ATOM 646 C C . VAL A 1 80 ? -24.205 -0.414 2.848 1.00 88.56 80 VAL A C 1
ATOM 648 O O . VAL A 1 80 ? -23.755 -0.307 1.709 1.00 88.56 80 VAL A O 1
ATOM 651 N N . ARG A 1 81 ? -24.813 0.610 3.465 1.00 87.44 81 ARG A N 1
ATOM 652 C CA . ARG A 1 81 ? -25.008 1.924 2.823 1.00 87.44 81 ARG A CA 1
ATOM 653 C C . ARG A 1 81 ? -23.685 2.656 2.624 1.00 87.44 81 ARG A C 1
ATOM 655 O O . ARG A 1 81 ? -23.499 3.277 1.585 1.00 87.44 81 ARG A O 1
ATOM 662 N N . GLU A 1 82 ? -22.774 2.558 3.591 1.00 87.31 82 GLU A N 1
ATOM 663 C CA . GLU A 1 82 ? -21.424 3.124 3.490 1.00 87.31 82 GLU A CA 1
ATOM 664 C C . GLU A 1 82 ? -20.679 2.535 2.285 1.00 87.31 82 GLU A C 1
ATOM 666 O O . GLU A 1 82 ? -20.243 3.279 1.407 1.00 87.31 82 GLU A O 1
ATOM 671 N N . VAL A 1 83 ? -20.611 1.200 2.191 1.00 91.19 83 VAL A N 1
ATOM 672 C CA . VAL A 1 83 ? -19.931 0.516 1.081 1.00 91.19 83 VAL A CA 1
ATOM 673 C C . VAL A 1 83 ? -20.584 0.853 -0.258 1.00 91.19 83 VAL A C 1
ATOM 675 O O . VAL A 1 83 ? -19.871 1.103 -1.225 1.00 91.19 83 VAL A O 1
ATOM 678 N N . PHE A 1 84 ? -21.916 0.924 -0.322 1.00 94.06 84 PHE A N 1
ATOM 679 C CA . PHE A 1 84 ? -22.623 1.293 -1.550 1.00 94.06 84 PHE A CA 1
ATOM 680 C C . PHE A 1 84 ? -22.269 2.710 -2.028 1.00 94.06 84 PHE A C 1
ATOM 682 O O . PHE A 1 84 ? -21.983 2.910 -3.210 1.00 94.06 84 PHE A O 1
ATOM 689 N N . VAL A 1 85 ? -22.235 3.691 -1.118 1.00 93.25 85 VAL A N 1
ATOM 690 C CA . VAL A 1 85 ? -21.846 5.074 -1.445 1.00 93.25 85 VAL A CA 1
ATOM 691 C C . VAL A 1 85 ? -20.384 5.131 -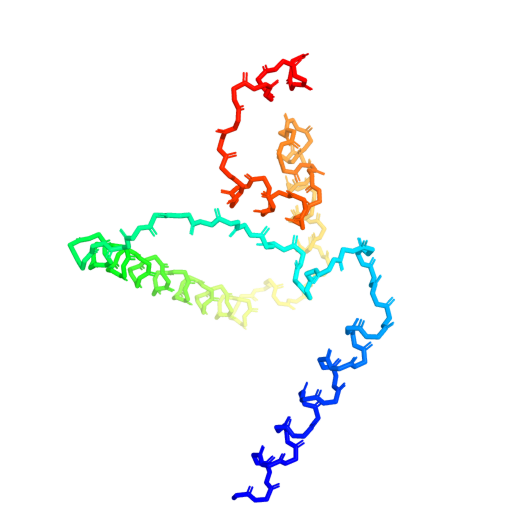1.891 1.00 93.25 85 VAL A C 1
ATOM 693 O O . VAL A 1 85 ? -20.095 5.702 -2.941 1.00 93.25 85 VAL A O 1
ATOM 696 N N . VAL A 1 86 ? -19.469 4.491 -1.155 1.00 92.44 86 VAL A N 1
ATOM 697 C CA . VAL A 1 86 ? -18.037 4.461 -1.500 1.00 92.44 86 VAL A CA 1
ATOM 698 C C . VAL A 1 86 ? -17.807 3.781 -2.849 1.00 92.44 86 VAL A C 1
ATOM 700 O O . VAL A 1 86 ? -17.045 4.297 -3.665 1.00 92.44 86 VAL A O 1
ATOM 703 N N . ALA A 1 87 ? -18.490 2.668 -3.122 1.00 93.81 87 ALA A N 1
ATOM 704 C CA . ALA A 1 87 ? -18.395 1.959 -4.394 1.00 93.81 87 ALA A CA 1
ATOM 705 C C . ALA A 1 87 ? -18.933 2.806 -5.554 1.00 93.81 87 ALA A C 1
ATOM 707 O O . ALA A 1 87 ? -18.292 2.878 -6.597 1.00 93.81 87 ALA A O 1
ATOM 708 N N . THR A 1 88 ? -20.061 3.497 -5.360 1.00 95.00 88 THR A N 1
ATOM 709 C CA . THR A 1 88 ? -20.644 4.382 -6.381 1.00 95.00 88 THR A CA 1
ATOM 710 C C . THR A 1 88 ? -19.701 5.539 -6.707 1.00 95.00 88 THR A C 1
ATOM 712 O O . THR A 1 88 ? -19.420 5.794 -7.875 1.00 95.00 88 THR A O 1
ATOM 715 N N . VAL A 1 89 ? -19.145 6.201 -5.688 1.00 94.19 89 VAL A N 1
ATOM 716 C CA . VAL A 1 89 ? -18.158 7.275 -5.884 1.00 94.19 89 VAL A CA 1
ATOM 717 C C . VAL A 1 89 ? -16.899 6.736 -6.566 1.00 94.19 89 VAL A C 1
ATOM 719 O O . VAL A 1 89 ? -16.436 7.318 -7.544 1.00 94.19 89 VAL A O 1
ATOM 722 N N . THR A 1 90 ? -16.382 5.590 -6.114 1.00 92.81 90 THR A N 1
ATOM 723 C CA . THR A 1 90 ? -15.211 4.943 -6.727 1.00 92.81 90 THR A CA 1
ATOM 724 C C . THR A 1 90 ? -15.463 4.603 -8.195 1.00 92.81 90 THR A C 1
ATOM 726 O O . THR A 1 90 ? -14.594 4.847 -9.027 1.00 92.81 90 THR A O 1
ATOM 729 N N . ALA A 1 91 ? -16.647 4.095 -8.542 1.00 91.44 91 ALA A N 1
ATOM 730 C CA . ALA A 1 91 ? -17.013 3.767 -9.916 1.00 91.44 91 ALA A CA 1
ATOM 731 C C . ALA A 1 91 ? -17.092 5.017 -10.806 1.00 91.44 91 ALA A C 1
ATOM 733 O O . ALA A 1 91 ? -16.550 5.010 -11.911 1.00 91.44 91 ALA A O 1
ATOM 734 N N . LEU A 1 92 ? -17.692 6.104 -10.310 1.00 93.31 92 LEU A N 1
ATOM 735 C CA . LEU A 1 92 ? -17.766 7.379 -11.032 1.00 93.31 92 LEU A CA 1
ATOM 736 C C . LEU A 1 92 ? -16.377 7.971 -11.298 1.00 93.31 92 LEU A C 1
ATOM 738 O O . LEU A 1 92 ? -16.134 8.484 -12.386 1.00 93.31 92 LEU A O 1
ATOM 742 N N . VAL A 1 93 ? -15.460 7.863 -10.333 1.00 90.19 93 VAL A N 1
ATOM 743 C CA . VAL A 1 93 ? -14.076 8.347 -10.473 1.00 90.19 93 VAL A CA 1
ATOM 744 C C . VAL A 1 93 ? -13.229 7.423 -11.355 1.00 90.19 93 VAL A C 1
ATOM 746 O O . VAL A 1 93 ? -12.387 7.899 -12.113 1.00 90.19 93 VAL A O 1
ATOM 749 N N . SER A 1 94 ? -13.453 6.109 -11.293 1.00 88.44 94 SER A N 1
ATOM 750 C CA . SER A 1 94 ? -12.665 5.125 -12.051 1.00 88.44 94 SER A CA 1
ATOM 751 C C . SER A 1 94 ? -13.086 5.036 -13.520 1.00 88.44 94 SER A C 1
ATOM 753 O O . SER A 1 94 ? -12.253 4.743 -14.372 1.00 88.44 94 SER A O 1
ATOM 755 N N . SER A 1 95 ? -14.358 5.307 -13.840 1.00 84.38 95 SER A N 1
ATOM 756 C CA . SER A 1 95 ? -14.886 5.238 -15.210 1.00 84.38 95 SER A CA 1
ATOM 757 C C . SER A 1 95 ? -14.146 6.123 -16.232 1.00 84.38 95 SER A C 1
ATOM 759 O O . SER A 1 95 ? -13.901 5.632 -17.334 1.00 84.38 95 SER A O 1
ATOM 761 N N . PRO A 1 96 ? -13.784 7.390 -15.940 1.00 84.81 96 PRO A N 1
ATOM 762 C CA . PRO A 1 96 ? -13.051 8.230 -16.889 1.00 84.81 96 PRO A CA 1
ATOM 763 C C . PRO A 1 96 ? -11.547 7.928 -16.964 1.00 84.81 96 PRO A C 1
ATOM 765 O O . PRO A 1 96 ? -10.889 8.400 -17.888 1.00 84.81 96 PRO A O 1
ATOM 768 N N . HIS A 1 97 ? -10.972 7.173 -16.021 1.00 81.94 97 HIS A N 1
ATOM 769 C CA . HIS A 1 97 ? -9.522 7.010 -15.931 1.00 81.94 97 HIS A CA 1
ATOM 770 C C . HIS A 1 97 ? -9.074 5.602 -16.343 1.00 81.94 97 HIS A C 1
ATOM 772 O O . HIS A 1 97 ? -9.228 4.629 -15.602 1.00 81.94 97 HIS A O 1
ATOM 778 N N . ALA A 1 98 ? -8.463 5.500 -17.528 1.00 78.31 98 ALA A N 1
ATOM 779 C CA . ALA A 1 98 ? -8.041 4.233 -18.129 1.00 78.31 98 ALA A CA 1
ATOM 780 C C . ALA A 1 98 ? -7.139 3.385 -17.209 1.00 78.31 98 ALA A C 1
ATOM 782 O O . ALA A 1 98 ? -7.322 2.170 -17.135 1.00 78.31 98 ALA A O 1
ATOM 783 N N . TYR A 1 99 ? -6.235 4.016 -16.449 1.00 79.12 99 TYR A N 1
ATOM 784 C CA . TYR A 1 99 ? -5.340 3.309 -15.527 1.00 79.12 99 TYR A CA 1
ATOM 785 C C . TYR A 1 99 ? -6.058 2.747 -14.287 1.00 79.12 99 TYR A C 1
ATOM 787 O O . TYR A 1 99 ? -5.684 1.683 -13.805 1.00 79.12 99 TYR A O 1
ATOM 795 N N . LEU A 1 100 ? -7.116 3.408 -13.795 1.00 80.62 100 LEU A N 1
ATOM 796 C CA . LEU A 1 100 ? -7.895 2.966 -12.626 1.00 80.62 100 LEU A CA 1
ATOM 797 C C . LEU A 1 100 ? -8.837 1.817 -12.997 1.00 80.62 100 LEU A C 1
ATOM 799 O O . LEU A 1 100 ? -9.203 1.017 -12.141 1.00 80.62 100 LEU A O 1
ATOM 803 N N . ARG A 1 101 ? -9.223 1.725 -14.274 1.00 84.62 101 ARG A N 1
ATOM 804 C CA . ARG A 1 101 ? -10.012 0.610 -14.809 1.00 84.62 101 ARG A CA 1
ATOM 805 C C . ARG A 1 101 ? -9.180 -0.662 -15.001 1.00 84.62 101 ARG A C 1
ATOM 807 O O . ARG A 1 101 ? -9.746 -1.748 -15.105 1.00 84.62 101 ARG A O 1
ATOM 814 N N . MET A 1 102 ? -7.857 -0.544 -15.096 1.00 85.06 102 MET A N 1
ATOM 815 C CA . MET A 1 102 ? -6.982 -1.682 -15.353 1.00 85.06 102 MET A CA 1
ATOM 816 C C . MET A 1 102 ? -6.858 -2.580 -14.118 1.00 85.06 102 MET A C 1
ATOM 818 O O . MET A 1 102 ? -6.859 -2.112 -12.981 1.00 85.06 102 MET A O 1
ATOM 822 N N . ASN A 1 103 ? -6.706 -3.888 -14.341 1.00 84.62 103 ASN A N 1
ATOM 823 C CA . ASN A 1 103 ? -6.449 -4.833 -13.257 1.00 84.62 103 ASN A CA 1
ATOM 824 C C . ASN A 1 103 ? -5.209 -4.398 -12.470 1.00 84.62 103 ASN A C 1
ATOM 826 O O . ASN A 1 103 ? -4.154 -4.161 -13.060 1.00 84.62 103 ASN A O 1
ATOM 830 N N . THR A 1 104 ? -5.307 -4.364 -11.141 1.00 87.88 104 THR A N 1
ATOM 831 C CA . THR A 1 104 ? -4.227 -3.902 -10.254 1.00 87.88 104 THR A CA 1
ATOM 832 C C . THR A 1 104 ? -2.912 -4.639 -10.518 1.00 87.88 104 THR A C 1
ATOM 834 O O . THR A 1 104 ? -1.850 -4.029 -10.585 1.00 87.88 104 THR A O 1
ATOM 837 N N . SER A 1 105 ? -2.996 -5.946 -10.765 1.00 87.31 105 SER A N 1
ATOM 838 C CA . SER A 1 105 ? -1.871 -6.798 -11.146 1.00 87.31 105 SER A CA 1
ATOM 839 C C . SER A 1 105 ? -1.194 -6.354 -12.449 1.00 87.31 105 SER A C 1
ATOM 841 O O . SER A 1 105 ? 0.027 -6.351 -12.537 1.00 87.31 105 SER A O 1
ATOM 843 N N . ALA A 1 106 ? -1.953 -5.939 -13.461 1.00 83.88 106 ALA A N 1
ATOM 844 C CA . ALA A 1 106 ? -1.378 -5.430 -14.703 1.00 83.88 106 ALA A CA 1
ATOM 845 C C . ALA A 1 106 ? -0.813 -4.009 -14.517 1.00 83.88 106 ALA A C 1
ATOM 847 O O . ALA A 1 106 ? 0.238 -3.692 -15.069 1.00 83.88 106 ALA A O 1
ATOM 848 N N . LEU A 1 107 ? -1.466 -3.175 -13.699 1.00 88.19 107 LEU A N 1
ATOM 849 C CA . LEU A 1 107 ? -1.031 -1.804 -13.414 1.00 88.19 107 LEU A CA 1
ATOM 850 C C . LEU A 1 107 ? 0.315 -1.764 -12.695 1.00 88.19 107 LEU A C 1
ATOM 852 O O . LEU A 1 107 ? 1.205 -1.030 -13.106 1.00 88.19 107 LEU A O 1
ATOM 856 N N . ILE A 1 108 ? 0.492 -2.595 -11.667 1.00 89.25 108 ILE A N 1
ATOM 857 C CA . ILE A 1 108 ? 1.773 -2.703 -10.960 1.00 89.25 108 ILE A CA 1
ATOM 858 C C . ILE A 1 108 ? 2.865 -3.190 -11.919 1.00 89.25 108 ILE A C 1
ATOM 860 O O . ILE A 1 108 ? 3.980 -2.677 -11.883 1.00 89.25 108 ILE A O 1
ATOM 864 N N . LYS A 1 109 ? 2.546 -4.131 -12.820 1.00 84.56 109 LYS A N 1
ATOM 865 C CA . LYS A 1 109 ? 3.504 -4.613 -13.821 1.00 84.56 109 LYS A CA 1
ATOM 866 C C . LYS A 1 109 ? 3.940 -3.487 -14.755 1.00 84.56 109 LYS A C 1
ATOM 868 O O . LYS A 1 109 ? 5.134 -3.369 -14.997 1.00 84.56 109 LYS A O 1
ATOM 873 N N . LEU A 1 110 ? 3.012 -2.655 -15.228 1.00 84.75 110 LEU A N 1
ATOM 874 C CA . LEU A 1 110 ? 3.329 -1.476 -16.039 1.00 84.75 110 LEU A CA 1
ATOM 875 C C . LEU A 1 110 ? 4.231 -0.496 -15.271 1.00 84.75 110 LEU A C 1
ATOM 877 O O . LEU A 1 110 ? 5.230 -0.041 -15.809 1.00 84.75 110 LEU A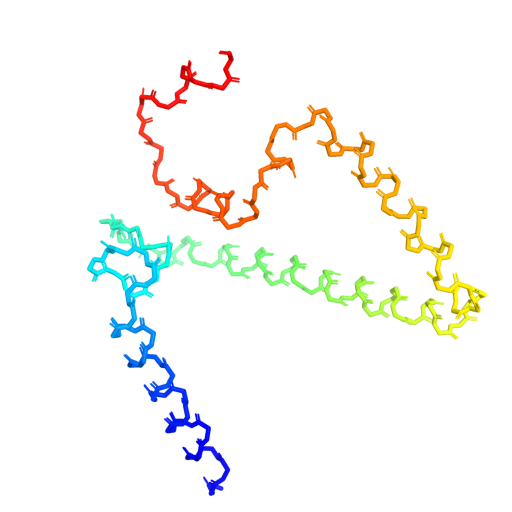 O 1
ATOM 881 N N . LEU A 1 111 ? 3.909 -0.222 -14.003 1.00 86.19 111 LEU A N 1
ATOM 882 C CA . LEU A 1 111 ? 4.618 0.757 -13.173 1.00 86.19 111 LEU A CA 1
ATOM 883 C C . LEU A 1 111 ? 6.063 0.349 -12.846 1.00 86.19 111 LEU A C 1
ATOM 885 O O . LEU A 1 111 ? 6.926 1.205 -12.676 1.00 86.19 111 LEU A O 1
ATOM 889 N N . VAL A 1 112 ? 6.308 -0.957 -12.717 1.00 84.38 112 VAL A N 1
ATOM 890 C CA . VAL A 1 112 ? 7.628 -1.527 -12.405 1.00 84.38 112 VAL A CA 1
ATOM 891 C C . VAL A 1 112 ? 8.397 -1.884 -13.686 1.00 84.38 112 VAL A C 1
ATOM 893 O O . VAL A 1 112 ? 9.608 -2.067 -13.651 1.00 84.38 112 VAL A O 1
ATOM 896 N N . SER A 1 113 ? 7.739 -1.964 -14.844 1.00 82.94 113 SER A N 1
ATOM 897 C CA . SER A 1 113 ? 8.436 -2.244 -16.102 1.00 82.94 113 SER A CA 1
ATOM 898 C C . SER A 1 113 ? 9.252 -1.027 -16.558 1.00 82.94 113 SER A C 1
ATOM 900 O O . SER A 1 113 ? 8.812 0.109 -16.387 1.00 82.94 113 SER A O 1
ATOM 902 N N . PRO A 1 114 ? 10.439 -1.228 -17.153 1.00 78.88 114 PRO A N 1
ATOM 903 C CA . PRO A 1 114 ? 11.193 -0.130 -17.740 1.00 78.88 114 PRO A CA 1
ATOM 904 C C . PRO A 1 114 ? 10.412 0.457 -18.922 1.00 78.88 114 PRO A C 1
ATOM 906 O O . PRO A 1 114 ? 9.817 -0.285 -19.703 1.00 78.88 114 PRO A O 1
ATOM 909 N N . CYS A 1 115 ? 10.439 1.782 -19.084 1.00 78.19 115 CYS A N 1
ATOM 910 C CA . CYS A 1 115 ? 9.837 2.424 -20.251 1.00 78.19 115 CYS A CA 1
ATOM 911 C C . CYS A 1 115 ? 10.572 1.988 -21.527 1.00 78.19 115 CYS A C 1
ATOM 913 O O . CYS A 1 115 ? 11.760 2.271 -21.690 1.00 78.19 115 CYS A O 1
ATOM 915 N N . SER A 1 116 ? 9.860 1.327 -22.442 1.00 60.28 116 SER A N 1
ATOM 916 C CA . SER A 1 116 ? 10.337 1.044 -23.796 1.00 60.28 116 SER A CA 1
ATOM 917 C C . SER A 1 116 ? 9.723 2.067 -24.765 1.00 60.28 116 SER A C 1
ATOM 919 O O . SER A 1 116 ? 8.526 2.337 -24.671 1.00 60.28 116 SER A O 1
ATOM 921 N N . PRO A 1 117 ? 10.477 2.647 -25.717 1.00 57.72 117 PRO A N 1
ATOM 922 C CA . PRO A 1 117 ? 10.001 3.716 -26.613 1.00 57.72 117 PRO A CA 1
ATOM 923 C C . PRO A 1 117 ? 8.892 3.308 -27.614 1.00 57.72 117 PRO A C 1
ATOM 925 O O . PRO A 1 117 ? 8.582 4.063 -28.534 1.00 57.72 117 PRO A O 1
ATOM 928 N N . VAL A 1 118 ? 8.294 2.120 -27.469 1.00 55.69 118 VAL A N 1
ATOM 929 C CA . VAL A 1 118 ? 7.277 1.555 -28.374 1.00 55.69 118 VAL A CA 1
ATOM 930 C C . VAL A 1 118 ? 5.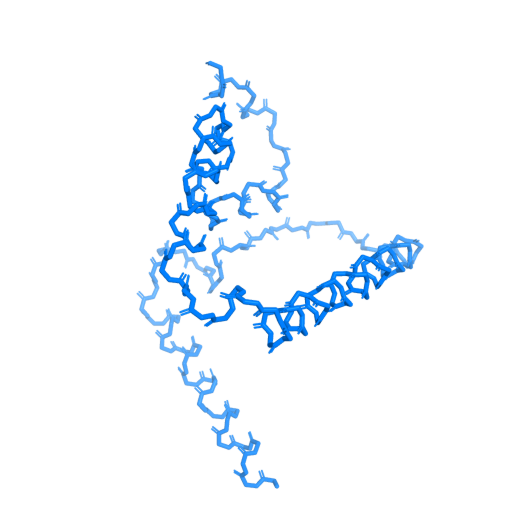846 1.689 -27.818 1.00 55.69 118 VAL A C 1
ATOM 932 O O . VAL A 1 118 ? 4.897 1.665 -28.599 1.00 55.69 118 VAL A O 1
ATOM 935 N N . ASP A 1 119 ? 5.671 1.922 -26.513 1.00 56.16 119 ASP A N 1
ATOM 936 C CA . ASP A 1 119 ? 4.361 1.787 -25.845 1.00 56.16 119 ASP A CA 1
ATOM 937 C C . ASP A 1 119 ? 3.491 3.062 -25.833 1.00 56.16 119 ASP A C 1
ATOM 939 O O . ASP A 1 119 ? 2.340 3.032 -25.402 1.00 56.16 119 ASP A O 1
ATOM 943 N N . ASP A 1 120 ? 3.985 4.178 -26.378 1.00 54.06 120 ASP A N 1
ATOM 944 C CA . ASP A 1 120 ? 3.277 5.472 -26.368 1.00 54.06 120 ASP A CA 1
ATOM 945 C C . ASP A 1 120 ? 2.161 5.587 -27.434 1.00 54.06 120 ASP A C 1
ATOM 947 O O . ASP A 1 120 ? 1.449 6.589 -27.501 1.00 54.06 120 ASP A O 1
ATOM 951 N N . LYS A 1 121 ? 1.988 4.572 -28.300 1.00 52.59 121 LYS A N 1
ATOM 952 C CA . LYS A 1 121 ? 1.028 4.609 -29.426 1.00 52.59 121 LYS A CA 1
ATOM 953 C C . LYS A 1 121 ? -0.248 3.780 -29.244 1.00 52.59 121 LYS A C 1
ATOM 955 O O . LYS A 1 121 ? -1.094 3.822 -30.128 1.00 52.59 121 LYS A O 1
ATOM 960 N N . SER A 1 122 ? -0.406 3.024 -28.157 1.00 54.16 122 SER A N 1
ATOM 961 C CA . SER A 1 122 ? -1.580 2.147 -27.961 1.00 54.16 122 SER A CA 1
ATOM 962 C C . SER A 1 122 ? -2.572 2.630 -26.898 1.00 54.16 122 SER A C 1
ATOM 964 O O . SER A 1 122 ? -3.534 1.921 -26.609 1.00 54.16 122 SER A O 1
ATOM 966 N N . ILE A 1 123 ? -2.327 3.791 -26.280 1.00 56.97 123 ILE A N 1
ATOM 967 C CA . ILE A 1 123 ? -3.172 4.362 -25.208 1.00 56.97 123 ILE A CA 1
ATOM 968 C C . ILE A 1 123 ? -3.894 5.650 -25.679 1.00 56.97 123 ILE A C 1
ATOM 970 O O . ILE A 1 123 ? -4.567 6.311 -24.891 1.00 56.97 123 ILE A O 1
ATOM 974 N N . TRP A 1 124 ? -3.825 5.959 -26.980 1.00 40.38 124 TRP A N 1
ATOM 975 C CA . TRP A 1 124 ? -4.673 6.935 -27.673 1.00 40.38 124 TRP A CA 1
ATOM 976 C C . TRP A 1 124 ? -5.465 6.253 -28.785 1.00 40.38 124 TRP A C 1
ATOM 978 O O . TRP A 1 124 ? -4.842 5.479 -29.546 1.00 40.38 124 TRP A O 1
#